Protein AF-A0AAW6MD82-F1 (afdb_monomer_lite)

Radius of gyration: 16.79 Å; chains: 1; bounding box: 35×34×46 Å

Secondary structure (DSSP, 8-state):
--TTS---EEEEETTEEEEEE-TTS-EEEEEESSSSTTPPEEEEEEGGGTT-EEEEEETTEEEEE-TTS-EEEEEEETTEEEEEE-TT--EEE----GGG-

Sequence (101 aa):
RTAAGDVMTYEYAGRLIVKETWRNGLALYFEYDGTVVGSRCVHTWGDGGIYDHKLTFREGVTEVLDSHGGLTVYHHRGGLVWKKVDANGGEHLWSYDDSRQ

Organism: NCBI:txid246787

pLDDT: mean 93.06, std 12.16, range [41.81, 98.75]

Foldseek 3Di:
DDPPQFDWDFDDQPPHTAWIQGSVRKIKGWDFPDRDPPTDTQFIAIPPGPFTWGWDDDVQKIWIQGPVRKIKIFGHDPPDTQWIQTSVRDIDGDDDDPVVD

Structure (mmCIF, N/CA/C/O backbone):
data_AF-A0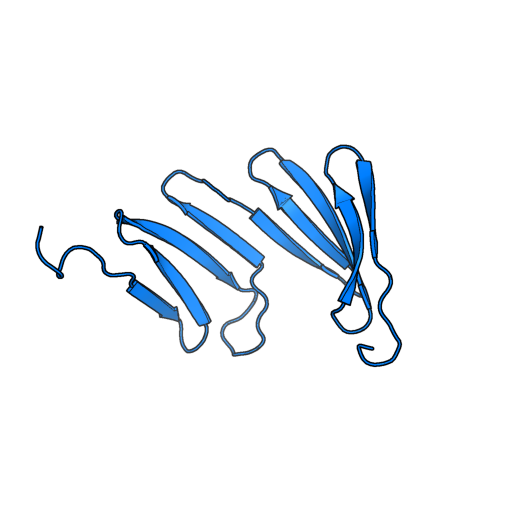AAW6MD82-F1
#
_entry.id   AF-A0AAW6MD82-F1
#
loop_
_atom_site.group_PDB
_atom_site.id
_atom_site.type_symbol
_atom_site.label_atom_id
_atom_site.label_alt_id
_atom_site.label_comp_id
_atom_site.label_asym_id
_atom_site.label_entity_id
_atom_site.label_seq_id
_atom_site.pdbx_PDB_ins_code
_atom_site.Cartn_x
_atom_site.Cartn_y
_atom_site.Cartn_z
_atom_site.occupancy
_atom_site.B_iso_or_equiv
_atom_site.auth_seq_id
_atom_site.auth_comp_id
_atom_site.auth_asym_id
_atom_site.auth_atom_id
_atom_site.pdbx_PDB_model_num
ATOM 1 N N . ARG A 1 1 ? 0.352 18.331 31.380 1.00 43.59 1 ARG A N 1
ATOM 2 C CA . ARG A 1 1 ? 0.496 17.226 30.401 1.00 43.59 1 ARG A CA 1
ATOM 3 C C . ARG A 1 1 ? 0.252 15.933 31.157 1.00 43.59 1 ARG A C 1
ATOM 5 O O . ARG A 1 1 ? 1.052 15.616 32.024 1.00 43.59 1 ARG A O 1
ATOM 12 N N . THR A 1 2 ? -0.877 15.269 30.936 1.00 41.81 2 THR A N 1
ATOM 13 C CA . THR A 1 2 ? -1.211 14.003 31.604 1.00 41.81 2 THR A CA 1
ATOM 14 C C . THR A 1 2 ? -1.097 12.854 30.608 1.00 41.81 2 THR A C 1
ATOM 16 O O . THR A 1 2 ? -1.360 13.021 29.419 1.00 41.81 2 THR A O 1
ATOM 19 N N . ALA A 1 3 ? -0.697 11.688 31.107 1.00 52.72 3 ALA A N 1
ATOM 20 C CA . ALA A 1 3 ? -0.452 10.448 30.371 1.00 52.72 3 ALA A CA 1
ATOM 21 C C . ALA A 1 3 ? -1.731 9.756 29.832 1.00 52.72 3 ALA A C 1
ATOM 23 O O . ALA A 1 3 ? -1.767 8.538 29.716 1.00 52.72 3 ALA A O 1
ATOM 24 N N . ALA A 1 4 ? -2.783 10.522 29.516 1.00 56.50 4 ALA A N 1
ATOM 25 C CA . ALA A 1 4 ? -4.074 10.030 29.018 1.00 56.50 4 ALA A CA 1
ATOM 26 C C . ALA A 1 4 ? -4.422 10.523 27.596 1.00 56.50 4 ALA A C 1
ATOM 28 O O . ALA A 1 4 ? -5.423 10.094 27.037 1.00 56.50 4 ALA A O 1
ATOM 29 N N . GLY A 1 5 ? -3.616 11.416 27.005 1.00 55.84 5 GLY A N 1
ATOM 30 C CA . GLY A 1 5 ? -3.884 12.015 25.683 1.00 55.84 5 GLY A CA 1
ATOM 31 C C . GLY A 1 5 ? -3.148 11.363 24.511 1.00 55.84 5 GLY A C 1
ATOM 32 O O . GLY A 1 5 ? -3.195 11.875 23.404 1.00 55.84 5 GLY A O 1
ATOM 33 N N . ASP A 1 6 ? -2.448 10.261 24.767 1.00 74.81 6 ASP A N 1
ATOM 34 C CA . ASP A 1 6 ? -1.401 9.720 23.898 1.00 74.81 6 ASP A CA 1
ATOM 35 C C . ASP A 1 6 ? -1.718 8.271 23.487 1.00 74.81 6 ASP A C 1
ATOM 37 O O . ASP A 1 6 ? -0.858 7.391 23.435 1.00 74.81 6 ASP A O 1
ATOM 41 N N . VAL A 1 7 ? -2.998 8.001 23.250 1.00 87.81 7 VAL A N 1
ATOM 42 C CA . VAL A 1 7 ? -3.502 6.665 22.934 1.00 87.81 7 VAL A CA 1
ATOM 43 C C . VAL A 1 7 ? -3.534 6.490 21.421 1.00 87.81 7 VAL A C 1
ATOM 45 O O . VAL A 1 7 ? -4.002 7.373 20.710 1.00 87.81 7 VAL A O 1
ATOM 48 N N . MET A 1 8 ? -3.048 5.347 20.937 1.00 94.25 8 MET A N 1
ATOM 49 C CA . MET A 1 8 ? -3.414 4.864 19.606 1.00 94.25 8 MET A CA 1
ATOM 50 C C . MET A 1 8 ? -4.436 3.749 19.765 1.00 94.25 8 MET A C 1
ATOM 52 O O . MET A 1 8 ? -4.263 2.876 20.621 1.00 94.25 8 MET A O 1
ATOM 56 N N . THR A 1 9 ? -5.500 3.794 18.975 1.00 96.94 9 THR A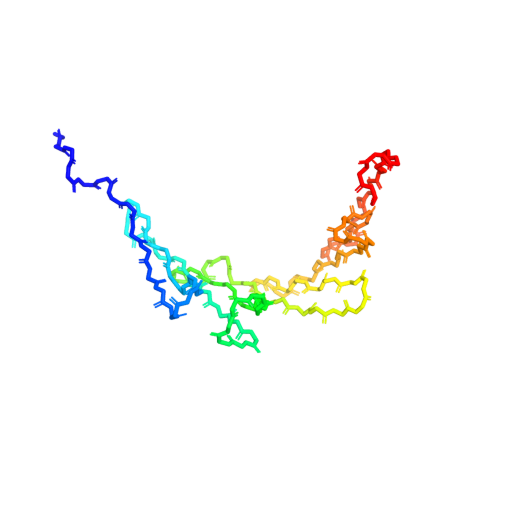 N 1
ATOM 57 C CA . THR A 1 9 ? -6.554 2.778 18.984 1.00 96.94 9 THR A CA 1
ATOM 58 C C . THR A 1 9 ? -6.615 2.071 17.642 1.00 96.94 9 THR A C 1
ATOM 60 O O . THR A 1 9 ? -6.250 2.624 16.606 1.00 96.94 9 THR A O 1
ATOM 63 N N . TYR A 1 10 ? -7.084 0.828 17.675 1.00 98.00 10 TYR A N 1
ATOM 64 C CA . TYR A 1 10 ? -7.181 -0.030 16.506 1.00 98.00 10 TYR A CA 1
ATOM 65 C C . TYR A 1 10 ? -8.560 -0.679 16.490 1.00 98.00 10 TYR A C 1
ATOM 67 O O . TYR A 1 10 ? -9.006 -1.211 17.509 1.00 98.00 10 TYR A O 1
ATOM 75 N N . GLU A 1 11 ? -9.221 -0.647 15.342 1.00 98.56 11 GLU A N 1
ATOM 76 C CA . GLU A 1 11 ? -10.505 -1.306 15.117 1.00 98.56 11 GLU A CA 1
ATOM 77 C C . GLU A 1 11 ? -10.298 -2.478 14.158 1.00 98.56 11 GLU A C 1
ATOM 79 O O . GLU A 1 11 ? -9.511 -2.388 13.212 1.00 98.56 11 GLU A O 1
ATOM 84 N N . TYR A 1 12 ? -10.997 -3.587 14.405 1.00 98.44 12 TYR A N 1
ATOM 85 C CA . TYR A 1 12 ? -10.835 -4.829 13.654 1.00 98.44 12 TYR A CA 1
ATOM 86 C C . TYR A 1 12 ? -12.177 -5.340 13.130 1.00 98.44 12 TYR A C 1
ATOM 88 O O . TYR A 1 12 ? -13.163 -5.378 13.865 1.00 98.44 12 TYR A O 1
ATOM 96 N N . ALA A 1 13 ? -12.187 -5.827 11.889 1.00 97.94 13 ALA A N 1
ATOM 97 C CA . ALA A 1 13 ? -13.229 -6.700 11.365 1.00 97.94 13 ALA A CA 1
ATOM 98 C C . ALA A 1 13 ? -12.727 -8.150 11.440 1.00 97.94 13 ALA A C 1
ATOM 100 O O . ALA A 1 13 ? -11.860 -8.583 10.676 1.00 97.94 13 ALA A O 1
ATOM 101 N N . GLY A 1 14 ? -13.226 -8.911 12.417 1.00 96.31 14 GLY A N 1
ATOM 102 C CA . GLY A 1 14 ? -12.697 -10.241 12.714 1.00 96.31 14 GLY A CA 1
ATOM 103 C C . GLY A 1 14 ? -11.241 -10.171 13.185 1.00 96.31 14 GLY A C 1
ATOM 104 O O . GLY A 1 14 ? -10.971 -9.719 14.293 1.00 96.31 14 GLY A O 1
ATOM 105 N N . ARG A 1 15 ? -10.306 -10.647 12.353 1.00 96.94 15 ARG A N 1
ATOM 106 C CA . ARG A 1 15 ? -8.852 -10.612 12.620 1.00 96.94 15 ARG A CA 1
ATOM 107 C C . ARG A 1 15 ? -8.087 -9.645 11.707 1.00 96.94 15 ARG A C 1
ATOM 109 O O . ARG A 1 15 ? -6.861 -9.662 11.710 1.00 96.94 15 ARG A O 1
ATOM 116 N N . LEU A 1 16 ? -8.796 -8.833 10.926 1.00 98.44 16 LEU A N 1
ATOM 117 C CA . LEU A 1 16 ? -8.218 -7.830 10.035 1.00 98.44 16 LEU A CA 1
ATOM 118 C C . LEU A 1 16 ? -8.369 -6.452 10.675 1.00 98.44 16 LEU A C 1
ATOM 120 O O . LEU A 1 16 ? -9.466 -6.099 11.103 1.00 98.44 16 LEU A O 1
ATOM 124 N N . ILE A 1 17 ? -7.278 -5.695 10.771 1.00 98.31 17 ILE A N 1
ATOM 125 C CA . ILE A 1 17 ? -7.318 -4.294 11.201 1.00 98.31 17 ILE A CA 1
ATOM 126 C C . ILE A 1 17 ? -8.014 -3.474 10.117 1.00 98.31 17 ILE A C 1
ATOM 128 O O . ILE A 1 17 ? -7.617 -3.543 8.969 1.00 98.31 17 ILE A O 1
ATOM 132 N N . VAL A 1 18 ? -9.037 -2.700 10.458 1.00 98.56 18 VAL A N 1
ATOM 133 C CA . VAL A 1 18 ? -9.774 -1.864 9.490 1.00 98.56 18 VAL A CA 1
ATOM 134 C C . VAL A 1 18 ? -9.597 -0.376 9.738 1.00 98.56 18 VAL A C 1
ATOM 136 O O . VAL A 1 18 ? -9.876 0.427 8.851 1.00 98.56 18 VAL A O 1
ATOM 139 N N . LYS A 1 19 ? -9.109 0.001 10.925 1.00 98.62 19 LYS A N 1
ATOM 140 C CA . LYS A 1 19 ? -8.796 1.387 11.253 1.00 98.62 19 LYS A CA 1
ATOM 141 C C . LYS A 1 19 ? -7.730 1.487 12.332 1.00 98.62 19 LYS A C 1
ATOM 143 O O . LYS A 1 19 ? -7.757 0.744 13.311 1.00 98.62 19 LYS A O 1
ATOM 148 N N . GLU A 1 20 ? -6.839 2.450 12.174 1.00 98.06 20 GLU A N 1
ATOM 149 C CA . GLU A 1 20 ? -5.880 2.891 13.177 1.00 98.06 20 GLU A CA 1
ATOM 150 C C . GLU A 1 20 ? -6.141 4.371 13.458 1.00 98.06 20 GLU A C 1
ATOM 152 O O . GLU A 1 20 ? -6.158 5.167 12.529 1.00 98.06 20 GLU A O 1
ATOM 157 N N . THR A 1 21 ? -6.349 4.758 14.718 1.00 97.31 21 THR A N 1
ATOM 158 C CA . THR A 1 21 ? -6.429 6.173 15.117 1.00 97.31 21 THR A CA 1
ATOM 159 C C . THR A 1 21 ? -5.189 6.536 15.918 1.00 97.31 21 THR A C 1
ATOM 161 O O . THR A 1 21 ? -4.910 5.931 16.955 1.00 97.31 21 THR A O 1
ATOM 164 N N . TRP A 1 22 ? -4.434 7.516 15.436 1.00 94.19 22 TRP A N 1
ATOM 165 C CA . TRP A 1 22 ? -3.205 8.000 16.053 1.00 94.19 22 TRP A CA 1
ATOM 166 C C . TRP A 1 22 ? -3.486 8.963 17.210 1.00 94.19 22 TRP A C 1
ATOM 168 O O . TRP A 1 22 ? -4.590 9.475 17.388 1.00 94.19 22 TRP A O 1
ATOM 178 N N . ARG A 1 23 ? -2.439 9.270 17.985 1.00 92.50 23 ARG A N 1
ATOM 179 C CA . ARG A 1 23 ? -2.508 10.117 19.196 1.00 92.50 23 ARG A CA 1
ATOM 180 C C . ARG A 1 23 ? -3.053 11.524 18.941 1.00 92.50 23 ARG A C 1
ATOM 182 O O . ARG A 1 23 ? -3.596 12.152 19.839 1.00 92.50 23 ARG A O 1
ATOM 189 N N . ASN A 1 24 ? -2.887 12.027 17.721 1.00 91.44 24 ASN A N 1
ATOM 190 C CA . ASN A 1 24 ? -3.378 13.336 17.291 1.00 91.44 24 ASN A CA 1
ATOM 191 C C . ASN A 1 24 ? -4.822 13.299 16.750 1.00 91.44 24 ASN A C 1
ATOM 193 O O . ASN A 1 24 ? -5.303 14.323 16.273 1.00 91.44 24 ASN A O 1
ATOM 197 N N . GLY A 1 25 ? -5.494 12.146 16.803 1.00 92.94 25 GLY A N 1
ATOM 198 C CA . GLY A 1 25 ? -6.851 11.949 16.298 1.00 92.94 25 GLY A CA 1
ATOM 199 C C . GLY A 1 25 ? -6.944 11.617 14.808 1.00 92.94 25 GLY A C 1
ATOM 200 O O . GLY A 1 25 ? -8.048 11.359 14.345 1.00 92.94 25 GLY A O 1
ATOM 201 N N . LEU A 1 26 ? -5.826 11.592 14.072 1.00 94.50 26 LEU A N 1
ATOM 202 C CA . LEU A 1 26 ? -5.810 11.175 12.670 1.00 94.50 26 LEU A CA 1
ATOM 203 C C . LEU A 1 26 ? -6.119 9.681 12.559 1.00 94.50 26 LEU A C 1
ATOM 205 O O . LEU A 1 26 ? -5.457 8.876 13.215 1.00 94.50 26 LEU A O 1
ATOM 209 N N . ALA A 1 27 ? -7.063 9.310 11.703 1.00 97.56 27 ALA A N 1
ATOM 210 C CA . ALA A 1 27 ? -7.353 7.925 11.377 1.00 97.56 27 ALA A CA 1
ATOM 211 C C . ALA A 1 27 ? -6.792 7.518 10.008 1.00 97.56 27 ALA A C 1
ATOM 213 O O . ALA A 1 27 ? -6.883 8.275 9.041 1.00 97.56 27 ALA A O 1
ATOM 214 N N . LEU A 1 28 ? -6.248 6.301 9.937 1.00 98.19 28 LEU A N 1
ATOM 215 C CA . LEU A 1 28 ? -6.054 5.527 8.713 1.00 98.19 28 LEU A CA 1
ATOM 216 C C . LEU A 1 28 ? -7.041 4.364 8.683 1.00 98.19 28 LEU A C 1
ATOM 218 O O . LEU A 1 28 ? -7.333 3.764 9.713 1.00 98.19 28 LEU A O 1
ATOM 222 N N . TYR A 1 29 ? -7.510 4.029 7.493 1.00 98.69 29 TYR A N 1
ATOM 223 C CA . TYR A 1 29 ? -8.502 3.007 7.208 1.00 98.69 29 TYR A CA 1
ATOM 224 C C . TYR A 1 29 ? -7.933 2.010 6.201 1.00 98.69 29 TYR A C 1
ATOM 226 O O . TYR A 1 29 ? -7.077 2.358 5.382 1.00 98.69 29 TYR A O 1
ATOM 234 N N . PHE A 1 30 ? -8.421 0.774 6.270 1.00 98.75 30 PHE A N 1
ATOM 235 C CA . PHE A 1 30 ? -7.921 -0.346 5.481 1.00 98.75 30 PHE A CA 1
ATOM 236 C C . PHE A 1 30 ? -9.087 -1.173 4.936 1.00 98.75 30 PHE A C 1
ATOM 238 O O . PHE A 1 30 ? -9.962 -1.601 5.692 1.00 98.75 30 PHE A O 1
ATOM 245 N N . GLU A 1 31 ? -9.066 -1.446 3.634 1.00 98.75 31 GLU A N 1
ATOM 246 C CA . GLU A 1 31 ? -9.989 -2.359 2.956 1.00 98.75 31 GLU A CA 1
ATOM 247 C C . GLU A 1 31 ? -9.243 -3.595 2.450 1.00 98.75 31 GLU A C 1
ATOM 249 O O . GLU A 1 31 ? -8.077 -3.515 2.049 1.00 98.75 31 GLU A O 1
ATOM 254 N N . TYR A 1 32 ? -9.926 -4.739 2.443 1.00 98.75 32 TYR A N 1
ATOM 255 C CA . TYR A 1 32 ? -9.367 -6.035 2.074 1.00 98.75 32 TYR A CA 1
ATOM 256 C C . TYR A 1 32 ? -10.214 -6.732 1.012 1.00 98.75 32 TYR A C 1
ATOM 258 O O . TYR A 1 32 ? -11.434 -6.592 0.990 1.00 98.75 32 TYR A O 1
ATOM 266 N N . ASP A 1 33 ? -9.578 -7.574 0.194 1.00 98.31 33 ASP A N 1
ATOM 267 C CA . ASP A 1 33 ? -10.247 -8.432 -0.801 1.00 98.31 33 ASP A CA 1
ATOM 268 C C . ASP A 1 33 ? -10.966 -9.661 -0.206 1.00 98.31 33 ASP A C 1
ATOM 270 O O . ASP A 1 33 ? -11.359 -10.583 -0.922 1.00 98.31 33 ASP A O 1
ATOM 274 N N . GLY A 1 34 ? -11.148 -9.688 1.113 1.00 98.12 34 GLY A N 1
ATOM 275 C CA . GLY A 1 34 ? -11.845 -10.739 1.834 1.00 98.12 34 GLY A CA 1
ATOM 276 C C . GLY A 1 34 ? -11.917 -10.445 3.329 1.00 98.12 34 GLY A C 1
ATOM 277 O O . GLY A 1 34 ? -11.550 -9.370 3.794 1.00 98.12 34 GLY A O 1
ATOM 278 N N . THR A 1 35 ? -12.418 -11.413 4.094 1.00 97.69 35 THR A N 1
ATOM 279 C CA . THR A 1 35 ? -12.763 -11.227 5.514 1.00 97.69 35 THR A CA 1
ATOM 280 C C . THR A 1 35 ? -11.976 -12.134 6.461 1.00 97.69 35 THR A C 1
ATOM 282 O O . THR A 1 35 ? -12.311 -12.235 7.642 1.00 97.69 35 THR A O 1
ATOM 285 N N . VAL A 1 36 ? -10.972 -12.854 5.958 1.00 97.56 36 VAL A N 1
ATOM 286 C CA . VAL A 1 36 ? -10.224 -13.867 6.718 1.00 97.56 36 VAL A CA 1
ATOM 287 C C . VAL A 1 36 ? -8.745 -13.513 6.797 1.00 97.56 36 VAL A C 1
ATOM 289 O O . VAL A 1 36 ? -8.230 -12.717 6.017 1.00 97.56 36 VAL A O 1
ATOM 292 N N . VAL A 1 37 ? -8.034 -14.120 7.749 1.00 96.88 37 VAL A N 1
ATOM 293 C CA . VAL A 1 37 ? -6.574 -13.980 7.836 1.00 96.88 37 VAL A CA 1
ATOM 294 C C . VAL A 1 37 ? -5.948 -14.448 6.521 1.00 96.88 37 VAL A C 1
ATOM 296 O O . VAL A 1 37 ? -6.253 -15.541 6.049 1.00 96.88 37 VAL A O 1
ATOM 299 N N . GLY A 1 38 ? -5.081 -13.614 5.947 1.00 95.38 38 GLY A N 1
ATOM 300 C CA . GLY A 1 38 ? -4.470 -13.843 4.637 1.00 95.38 38 GLY A CA 1
ATOM 301 C C . GLY A 1 38 ? -5.131 -13.078 3.486 1.00 95.38 38 GLY A C 1
ATOM 302 O O . GLY A 1 38 ? -4.539 -13.017 2.411 1.00 95.38 38 GLY A O 1
ATOM 303 N N . SER A 1 39 ? -6.299 -12.454 3.695 1.00 97.94 39 SER A N 1
ATOM 304 C CA . SER A 1 39 ? -6.844 -11.473 2.746 1.00 97.94 39 SER A CA 1
ATOM 305 C C . SER A 1 39 ? -5.873 -10.306 2.559 1.00 97.94 39 SER A C 1
ATOM 307 O O . SER A 1 39 ? -5.201 -9.875 3.501 1.00 97.94 39 SER A O 1
ATOM 309 N N . ARG A 1 40 ? -5.782 -9.796 1.332 1.00 97.69 40 ARG A N 1
ATOM 310 C CA . ARG A 1 40 ? -4.836 -8.744 0.951 1.00 97.69 40 ARG A CA 1
ATOM 311 C C . ARG A 1 40 ? -5.498 -7.387 1.117 1.00 97.69 40 ARG A C 1
ATOM 313 O O . ARG A 1 40 ? -6.654 -7.215 0.739 1.00 97.69 40 ARG A O 1
ATOM 320 N N . CYS A 1 41 ? -4.763 -6.426 1.669 1.00 98.25 41 CYS A N 1
ATOM 321 C CA . CYS A 1 41 ? -5.235 -5.049 1.755 1.00 98.25 41 CYS A CA 1
ATOM 322 C C . CYS A 1 41 ? -5.186 -4.407 0.365 1.00 98.25 41 CYS A C 1
ATOM 324 O O . CYS A 1 41 ? -4.116 -4.339 -0.237 1.00 98.25 41 CYS A O 1
ATOM 326 N N . VAL A 1 42 ? -6.336 -3.969 -0.144 1.00 98.75 42 VAL A N 1
ATOM 327 C CA . VAL A 1 42 ? -6.505 -3.433 -1.506 1.00 98.75 42 VAL A CA 1
ATOM 328 C C . VAL A 1 42 ? -6.695 -1.922 -1.541 1.00 98.75 42 VAL A C 1
ATOM 330 O O . VAL A 1 42 ? -6.550 -1.317 -2.601 1.00 98.75 42 VAL A O 1
ATOM 333 N N . HIS A 1 43 ? -6.991 -1.297 -0.403 1.00 98.69 43 HIS A N 1
ATOM 334 C CA . HIS A 1 43 ? -7.138 0.150 -0.301 1.00 98.69 43 HIS A CA 1
ATOM 335 C C . HIS A 1 43 ? -6.739 0.615 1.094 1.00 98.69 43 HIS A C 1
ATOM 337 O O . HIS A 1 43 ? -7.165 0.037 2.094 1.00 98.69 43 HIS A O 1
ATOM 343 N N . THR A 1 44 ? -5.929 1.664 1.155 1.00 98.50 44 THR A N 1
ATOM 344 C CA . THR A 1 44 ? -5.664 2.417 2.382 1.00 98.50 44 THR A CA 1
ATOM 345 C C . THR A 1 44 ? -6.000 3.873 2.154 1.00 98.50 44 THR A C 1
ATOM 347 O O . THR A 1 44 ? -5.710 4.380 1.077 1.00 98.50 44 THR A O 1
ATOM 350 N N . TRP A 1 45 ? -6.546 4.559 3.150 1.00 98.56 45 TRP A N 1
ATOM 351 C CA . TRP A 1 45 ? -6.709 6.013 3.123 1.00 98.56 45 TRP A CA 1
ATOM 352 C C . TRP A 1 45 ? -6.715 6.555 4.546 1.00 98.56 45 TRP A C 1
ATOM 354 O O . TRP A 1 45 ? -6.996 5.825 5.489 1.00 98.56 45 TRP A O 1
ATOM 364 N N . GLY A 1 46 ? -6.395 7.828 4.720 1.00 98.00 46 GLY A N 1
ATOM 365 C CA . GLY A 1 46 ? -6.539 8.543 5.979 1.00 98.00 46 GLY A CA 1
ATOM 366 C C . GLY A 1 46 ? -7.611 9.620 5.911 1.00 98.00 46 GLY A C 1
ATOM 367 O O . GLY A 1 46 ? -8.190 9.886 4.852 1.00 98.00 46 GLY A O 1
ATOM 368 N N . ASP A 1 47 ? -7.872 10.263 7.047 1.00 97.50 47 ASP A N 1
ATOM 369 C CA . ASP A 1 47 ? -8.812 11.384 7.096 1.00 97.50 47 ASP A CA 1
ATOM 370 C C . ASP A 1 47 ? -8.436 12.468 6.072 1.00 97.50 47 ASP A C 1
ATOM 372 O O . ASP A 1 47 ? -7.269 12.823 5.894 1.00 97.50 47 ASP A O 1
ATOM 376 N N . GLY A 1 48 ? -9.440 12.991 5.367 1.00 94.38 48 GLY A N 1
ATOM 377 C CA . GLY A 1 48 ? -9.223 13.969 4.298 1.00 94.38 48 GLY A CA 1
ATOM 378 C C . GLY A 1 48 ? -8.580 13.399 3.027 1.00 94.38 48 GLY A C 1
ATOM 379 O O . GLY A 1 48 ? -8.161 14.181 2.178 1.00 94.38 48 GLY A O 1
ATOM 380 N N . GLY A 1 49 ? -8.504 12.071 2.876 1.00 92.25 49 GLY A N 1
ATOM 381 C CA . GLY A 1 49 ? -7.978 11.415 1.673 1.00 92.25 49 GLY A CA 1
ATOM 382 C C . GLY A 1 49 ? -6.450 11.377 1.598 1.00 92.25 49 GLY A C 1
ATOM 383 O O . GLY A 1 49 ? -5.887 11.126 0.534 1.00 92.25 49 GLY A O 1
ATOM 384 N N . ILE A 1 50 ? -5.755 11.630 2.711 1.00 94.31 50 ILE A N 1
ATOM 385 C CA . ILE A 1 50 ? -4.299 11.467 2.755 1.00 94.31 50 ILE A CA 1
ATO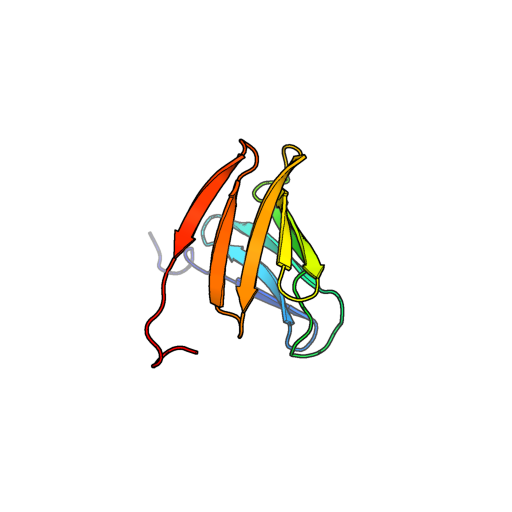M 386 C C . ILE A 1 50 ? -3.935 9.990 2.604 1.00 94.31 50 ILE A C 1
ATOM 388 O O . ILE A 1 50 ? -4.674 9.121 3.056 1.00 94.31 50 ILE A O 1
ATOM 392 N N . TYR A 1 51 ? -2.787 9.694 2.000 1.00 92.69 51 TYR A N 1
ATOM 393 C CA . TYR A 1 51 ? -2.329 8.314 1.800 1.00 92.69 51 TYR A CA 1
ATOM 394 C C . TYR A 1 51 ? -3.373 7.386 1.146 1.00 92.69 51 TYR A C 1
ATOM 396 O O . TYR A 1 51 ? -3.337 6.178 1.390 1.00 92.69 51 TYR A O 1
ATOM 404 N N . ASP A 1 52 ? -4.276 7.930 0.320 1.00 98.06 52 ASP A N 1
ATOM 405 C CA . ASP A 1 52 ? -5.215 7.146 -0.484 1.00 98.06 52 ASP A CA 1
ATOM 406 C C . ASP A 1 52 ? -4.432 6.348 -1.536 1.00 98.06 52 ASP A C 1
ATOM 408 O O . ASP A 1 52 ? -3.895 6.918 -2.487 1.00 98.06 52 ASP A O 1
ATOM 412 N N . HIS A 1 53 ? -4.302 5.040 -1.318 1.00 98.50 53 HIS A N 1
ATOM 413 C CA . HIS A 1 53 ? -3.595 4.131 -2.211 1.00 98.50 53 HIS A CA 1
ATOM 414 C C . HIS A 1 53 ? -4.446 2.916 -2.531 1.00 98.50 53 HIS A C 1
ATOM 416 O O . HIS A 1 53 ? -4.903 2.222 -1.623 1.00 98.50 53 HIS A O 1
ATOM 422 N N . LYS A 1 54 ? -4.571 2.592 -3.817 1.00 98.75 54 LYS A N 1
ATOM 423 C CA . LYS A 1 54 ? -5.259 1.385 -4.293 1.00 98.75 54 LYS A CA 1
ATOM 424 C C . LYS A 1 54 ? -4.248 0.373 -4.800 1.00 98.75 54 LYS A C 1
ATOM 426 O O . LYS A 1 54 ? -3.428 0.691 -5.660 1.00 98.75 54 LYS A O 1
ATOM 431 N N . LEU A 1 55 ? -4.312 -0.841 -4.262 1.00 98.69 55 LEU A N 1
ATOM 432 C CA . LEU A 1 55 ? -3.358 -1.909 -4.514 1.00 98.69 55 LEU A CA 1
ATOM 433 C C . LEU A 1 55 ? -4.002 -3.001 -5.365 1.00 98.69 55 LEU A C 1
ATOM 435 O O . LEU A 1 55 ? -5.048 -3.547 -5.018 1.00 98.69 55 LEU A O 1
ATOM 439 N N . THR A 1 56 ? -3.347 -3.353 -6.467 1.00 98.62 56 THR A N 1
ATOM 440 C CA . THR A 1 56 ? -3.723 -4.491 -7.310 1.00 98.62 56 THR A CA 1
ATOM 441 C C . THR A 1 56 ? -2.621 -5.536 -7.271 1.00 98.62 56 THR A C 1
ATOM 443 O O . THR A 1 56 ? -1.474 -5.272 -7.630 1.00 98.62 56 THR A O 1
ATOM 446 N N . PHE A 1 57 ? -2.980 -6.746 -6.853 1.00 97.50 57 PHE A N 1
ATOM 447 C CA . PHE A 1 57 ? -2.052 -7.864 -6.729 1.00 97.50 57 PHE A CA 1
ATOM 448 C C . PHE A 1 57 ? -2.190 -8.808 -7.918 1.00 97.50 57 PHE A C 1
ATOM 450 O O . PHE A 1 57 ? -3.270 -9.340 -8.185 1.00 97.50 57 PHE A O 1
ATOM 457 N N . ARG A 1 58 ? -1.073 -9.054 -8.597 1.00 96.12 58 ARG A N 1
ATOM 458 C CA . ARG A 1 58 ? -0.934 -9.992 -9.713 1.00 96.12 58 ARG A CA 1
ATOM 459 C C . ARG A 1 58 ? 0.190 -10.975 -9.401 1.00 96.12 58 ARG A C 1
ATOM 461 O O . ARG A 1 58 ? 0.930 -10.822 -8.430 1.00 96.12 58 ARG A O 1
ATOM 468 N N . GLU A 1 59 ? 0.326 -12.008 -10.219 1.00 96.00 59 GLU A N 1
ATOM 469 C CA . GLU A 1 59 ? 1.441 -12.938 -10.072 1.00 96.00 59 GLU A CA 1
ATOM 470 C C . GLU A 1 59 ? 2.780 -12.203 -10.257 1.00 96.00 59 GLU A C 1
ATOM 472 O O . GLU A 1 59 ? 3.039 -11.600 -11.297 1.00 96.00 59 GLU A O 1
ATOM 477 N N . GLY A 1 60 ? 3.609 -12.212 -9.209 1.00 97.19 60 GLY A N 1
ATOM 478 C CA . GLY A 1 60 ? 4.931 -11.580 -9.199 1.00 97.19 60 GLY A CA 1
ATOM 479 C C . GLY A 1 60 ? 4.942 -10.049 -9.281 1.00 97.19 60 GLY A C 1
ATOM 480 O O . GLY A 1 60 ? 6.026 -9.473 -9.409 1.00 97.19 60 GLY A O 1
ATOM 481 N N . VAL A 1 61 ? 3.781 -9.386 -9.226 1.00 98.00 61 VAL A N 1
ATOM 482 C CA . VAL A 1 61 ? 3.662 -7.928 -9.355 1.00 98.00 61 VAL A CA 1
ATOM 483 C C . VAL A 1 61 ? 2.603 -7.368 -8.408 1.00 98.00 61 VAL A C 1
ATOM 485 O O . VAL A 1 61 ? 1.497 -7.894 -8.311 1.00 98.00 61 VAL A O 1
ATOM 488 N N . THR A 1 62 ? 2.913 -6.239 -7.772 1.00 98.50 62 THR A N 1
ATOM 489 C CA . THR A 1 62 ? 1.937 -5.389 -7.082 1.00 98.50 62 THR A CA 1
ATOM 490 C C . THR A 1 62 ? 1.950 -3.990 -7.693 1.00 98.50 62 THR A C 1
ATOM 492 O O . THR A 1 62 ? 2.997 -3.349 -7.780 1.00 98.50 62 THR A O 1
ATOM 495 N N . GLU A 1 63 ? 0.785 -3.521 -8.118 1.00 98.62 63 GLU A N 1
ATOM 496 C CA . GLU A 1 63 ? 0.541 -2.175 -8.640 1.00 98.62 63 GLU A CA 1
ATOM 497 C C . GLU A 1 63 ? -0.075 -1.323 -7.528 1.00 98.62 63 GLU A C 1
ATOM 499 O O . GLU A 1 63 ? -1.038 -1.752 -6.895 1.00 98.62 63 GLU A O 1
ATOM 504 N N . VAL A 1 64 ? 0.469 -0.132 -7.286 1.00 98.62 64 VAL A N 1
ATOM 505 C CA . VAL A 1 64 ? -0.015 0.807 -6.267 1.00 98.62 64 VAL A CA 1
ATOM 506 C C . VAL A 1 64 ? -0.311 2.142 -6.935 1.00 98.62 64 VAL A C 1
ATOM 508 O O . VAL A 1 64 ? 0.606 2.806 -7.415 1.00 98.62 64 VAL A O 1
ATOM 511 N N . LEU A 1 65 ? -1.585 2.519 -6.971 1.00 98.62 65 LEU A N 1
ATOM 512 C CA . LEU A 1 65 ? -2.048 3.811 -7.469 1.00 98.62 65 LEU A CA 1
ATOM 513 C C . LEU A 1 65 ? -2.211 4.772 -6.292 1.00 98.62 65 LEU A C 1
ATOM 515 O O . LEU A 1 65 ? -2.983 4.465 -5.385 1.00 98.62 65 LEU A O 1
ATOM 519 N N . ASP A 1 66 ? -1.503 5.898 -6.301 1.00 97.50 66 ASP A N 1
ATOM 520 C CA . ASP A 1 66 ? -1.611 6.926 -5.261 1.00 97.50 66 ASP A CA 1
ATOM 521 C C . ASP A 1 66 ? -2.781 7.906 -5.489 1.00 97.50 66 ASP A C 1
ATOM 523 O O . ASP A 1 66 ? -3.475 7.883 -6.512 1.00 97.50 66 ASP A O 1
ATOM 527 N N . SER A 1 67 ? -2.975 8.812 -4.529 1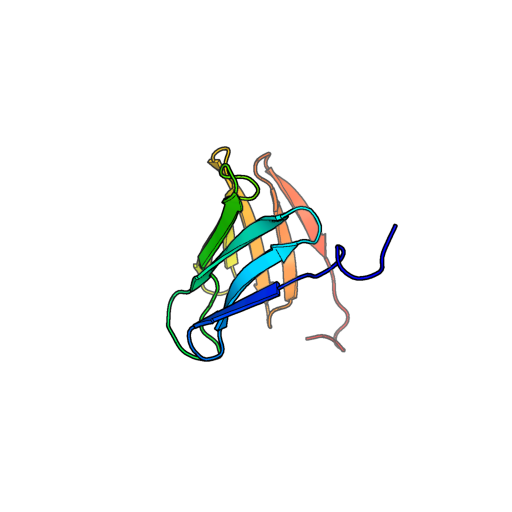.00 95.81 67 SER A N 1
ATOM 528 C CA . SER A 1 67 ? -4.035 9.825 -4.526 1.00 95.81 67 SER A CA 1
ATOM 529 C C . SER A 1 67 ? -3.957 10.834 -5.681 1.00 95.81 67 SER A C 1
ATOM 531 O O . SER A 1 67 ? -4.928 11.539 -5.946 1.00 95.81 67 SER A O 1
ATOM 533 N N . HIS A 1 68 ? -2.810 10.935 -6.355 1.00 95.19 68 HIS A N 1
ATOM 534 C CA . HIS A 1 68 ? -2.573 11.811 -7.505 1.00 95.19 68 HIS A CA 1
ATOM 535 C C . HIS A 1 68 ? -2.658 11.053 -8.839 1.00 95.19 68 HIS A C 1
ATOM 537 O O . HIS A 1 68 ? -2.415 11.637 -9.895 1.00 95.19 68 HIS A O 1
ATOM 543 N N . GLY A 1 69 ? -3.001 9.761 -8.810 1.00 96.56 69 GLY A N 1
ATOM 544 C CA . GLY A 1 69 ? -3.019 8.900 -9.989 1.00 96.56 69 GLY A CA 1
ATOM 545 C C . GLY A 1 69 ? -1.632 8.406 -10.412 1.00 96.56 69 GLY A C 1
ATOM 546 O O . GLY A 1 69 ? -1.491 7.855 -11.504 1.00 96.56 69 GLY A O 1
ATOM 547 N N . GLY A 1 70 ? -0.611 8.588 -9.573 1.00 98.12 70 GLY A N 1
ATOM 548 C CA . GLY A 1 70 ? 0.730 8.064 -9.791 1.00 98.12 70 GLY A CA 1
ATOM 549 C C . GLY A 1 70 ? 0.765 6.554 -9.580 1.00 98.12 70 GLY A C 1
ATOM 550 O O . GLY A 1 70 ? 0.429 6.057 -8.505 1.00 98.12 70 GLY A O 1
ATOM 551 N N . LEU A 1 71 ? 1.176 5.810 -10.608 1.00 98.56 71 LEU A N 1
ATOM 552 C CA . LEU A 1 71 ? 1.313 4.358 -10.536 1.00 98.56 71 LEU A CA 1
ATOM 553 C C . LEU A 1 71 ? 2.742 3.972 -10.157 1.00 98.56 71 LEU A C 1
ATOM 555 O O . LEU A 1 71 ? 3.683 4.264 -10.886 1.00 98.56 71 LEU A O 1
ATOM 559 N N . THR A 1 72 ? 2.895 3.245 -9.056 1.00 98.69 72 THR A N 1
ATOM 560 C CA . THR A 1 72 ? 4.143 2.561 -8.707 1.00 98.69 72 THR A CA 1
ATOM 561 C C . THR A 1 72 ? 3.971 1.056 -8.874 1.00 98.69 72 THR A C 1
ATOM 563 O O . THR A 1 72 ? 3.004 0.479 -8.379 1.00 98.69 72 THR A O 1
ATOM 566 N N . VAL A 1 73 ? 4.924 0.401 -9.535 1.00 98.75 73 VAL A N 1
ATOM 567 C CA . VAL A 1 73 ? 4.904 -1.045 -9.789 1.00 98.75 73 VAL A CA 1
ATOM 568 C C . VAL A 1 73 ? 6.048 -1.718 -9.043 1.00 98.75 73 VAL A C 1
ATOM 570 O O . VAL A 1 73 ? 7.210 -1.351 -9.206 1.00 98.75 73 VAL A O 1
ATOM 573 N N . TYR A 1 74 ? 5.723 -2.730 -8.246 1.00 98.62 74 TYR A N 1
ATOM 574 C CA . TYR A 1 74 ? 6.678 -3.555 -7.514 1.00 98.62 74 TYR A CA 1
ATOM 575 C C . TYR A 1 74 ? 6.706 -4.961 -8.109 1.00 98.62 74 TYR A C 1
ATOM 577 O O . TYR A 1 74 ? 5.684 -5.641 -8.130 1.00 98.62 74 TYR A O 1
ATOM 585 N N . HIS A 1 75 ? 7.873 -5.424 -8.548 1.00 98.44 75 HIS A N 1
ATOM 586 C CA . HIS A 1 75 ? 8.085 -6.804 -8.979 1.00 98.44 75 HIS A CA 1
ATOM 587 C C . HIS A 1 75 ? 8.699 -7.613 -7.846 1.00 98.44 75 HIS A C 1
ATOM 589 O O . HIS A 1 75 ? 9.698 -7.198 -7.250 1.00 98.44 75 HIS A O 1
ATOM 595 N N . HIS A 1 76 ? 8.140 -8.791 -7.586 1.00 97.00 76 HIS A N 1
ATOM 596 C CA . HIS A 1 76 ? 8.557 -9.635 -6.478 1.00 97.0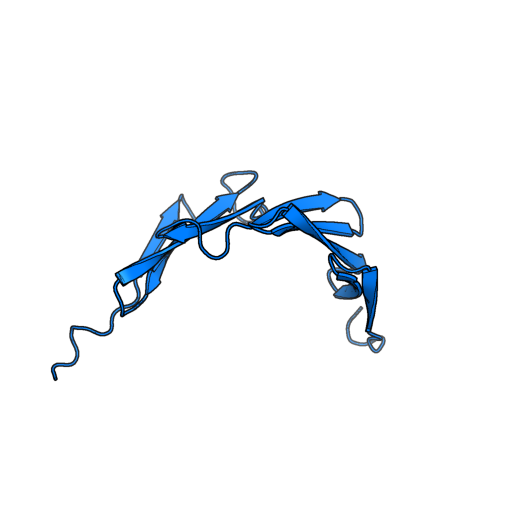0 76 HIS A CA 1
ATOM 597 C C . HIS A 1 76 ? 8.612 -11.123 -6.827 1.00 97.00 76 HIS A C 1
ATOM 599 O O . HIS A 1 76 ? 7.921 -11.606 -7.722 1.00 97.00 76 HIS A O 1
ATOM 605 N N . ARG A 1 77 ? 9.446 -11.866 -6.095 1.00 94.75 77 ARG A N 1
ATOM 606 C CA . ARG A 1 77 ? 9.565 -13.334 -6.140 1.00 94.75 77 ARG A CA 1
ATOM 607 C C . ARG A 1 77 ? 9.693 -13.838 -4.707 1.00 94.75 77 ARG A C 1
ATOM 609 O O . ARG A 1 77 ? 10.418 -13.230 -3.932 1.00 94.75 77 ARG A O 1
ATOM 616 N N . GLY A 1 78 ? 8.934 -14.867 -4.328 1.00 90.12 78 GLY A N 1
ATOM 617 C CA . GLY A 1 78 ? 8.937 -15.364 -2.940 1.00 90.12 78 GLY A CA 1
ATOM 618 C C . GLY A 1 78 ? 8.529 -14.318 -1.887 1.00 90.12 78 GLY A C 1
ATOM 619 O O . GLY A 1 78 ? 8.904 -14.428 -0.731 1.00 90.12 78 GLY A O 1
ATOM 620 N N . GLY A 1 79 ? 7.798 -13.266 -2.280 1.00 88.50 79 GLY A N 1
ATOM 621 C CA . GLY A 1 79 ? 7.449 -12.144 -1.396 1.00 88.50 79 GLY A CA 1
ATOM 622 C C . GLY A 1 79 ? 8.523 -11.054 -1.269 1.00 88.50 79 GLY A C 1
ATOM 623 O O . GLY A 1 79 ? 8.264 -10.028 -0.647 1.00 88.50 79 GLY A O 1
ATOM 624 N N . LEU A 1 80 ? 9.690 -11.216 -1.900 1.00 94.56 80 LEU A N 1
ATOM 625 C CA . LEU A 1 80 ? 10.750 -10.208 -1.926 1.00 94.56 80 LEU A CA 1
ATOM 626 C C . LEU A 1 80 ? 10.684 -9.341 -3.181 1.00 94.56 80 LEU A C 1
ATOM 628 O O . LEU A 1 80 ? 10.667 -9.858 -4.299 1.00 94.56 80 LEU A O 1
ATOM 632 N N . VAL A 1 81 ? 10.696 -8.020 -2.999 1.00 97.38 81 VAL A N 1
ATOM 633 C CA . VAL A 1 81 ? 10.703 -7.031 -4.087 1.00 97.38 81 VAL A CA 1
ATOM 634 C C . VAL A 1 81 ? 12.108 -6.877 -4.655 1.00 97.38 81 VAL A C 1
ATOM 636 O O . VAL A 1 81 ? 12.985 -6.364 -3.978 1.00 97.38 81 VAL A O 1
ATOM 639 N N . TRP A 1 82 ? 12.320 -7.228 -5.921 1.00 97.62 82 TRP A N 1
ATOM 640 C CA . TRP A 1 82 ? 13.620 -7.053 -6.587 1.00 97.62 82 TRP A CA 1
ATOM 641 C C . TRP A 1 82 ? 13.657 -5.844 -7.534 1.00 97.62 82 TRP A C 1
ATOM 643 O O . TRP A 1 82 ? 14.740 -5.368 -7.870 1.00 97.62 82 TRP A O 1
ATOM 653 N N . LYS A 1 83 ? 12.494 -5.319 -7.948 1.00 98.50 83 LYS A N 1
ATOM 654 C CA . LYS A 1 83 ? 12.384 -4.103 -8.766 1.00 98.50 83 LYS A CA 1
ATOM 655 C C . LYS A 1 83 ? 11.191 -3.257 -8.345 1.00 98.50 83 LYS A C 1
ATOM 657 O O . LYS A 1 83 ? 10.106 -3.785 -8.118 1.00 98.50 83 LYS A O 1
ATOM 662 N N . LYS A 1 84 ? 11.386 -1.943 -8.319 1.00 98.62 84 LYS A N 1
ATOM 663 C CA . LYS A 1 84 ? 10.336 -0.929 -8.207 1.00 98.62 84 LYS A CA 1
ATOM 664 C C . LYS A 1 84 ? 10.470 0.032 -9.382 1.00 98.62 84 LYS A C 1
ATOM 666 O O . LYS A 1 84 ? 11.576 0.491 -9.654 1.00 98.62 84 LYS A O 1
ATOM 671 N N . VAL A 1 85 ? 9.355 0.347 -10.028 1.00 98.75 85 VAL A N 1
ATOM 672 C CA . VAL A 1 85 ? 9.236 1.452 -10.985 1.00 98.75 85 VAL A CA 1
ATOM 673 C C . VAL A 1 85 ? 8.275 2.465 -10.386 1.00 98.75 85 VAL A C 1
ATOM 675 O O . VAL A 1 85 ? 7.136 2.111 -10.088 1.00 98.75 85 VAL A O 1
ATOM 678 N N . ASP A 1 86 ? 8.739 3.684 -10.129 1.00 98.06 86 ASP A N 1
ATOM 679 C CA . ASP A 1 86 ? 7.879 4.758 -9.627 1.00 98.06 86 ASP A CA 1
ATOM 680 C C . ASP A 1 86 ? 7.056 5.425 -10.743 1.00 98.06 86 ASP A C 1
ATOM 682 O O . ASP A 1 86 ? 7.247 5.162 -11.931 1.00 98.06 86 ASP A O 1
ATOM 686 N N . ALA A 1 87 ? 6.139 6.311 -10.349 1.00 97.44 87 ALA A N 1
ATOM 687 C CA . ALA A 1 87 ? 5.238 7.006 -11.268 1.00 97.44 87 ALA A CA 1
ATOM 688 C C . ALA A 1 87 ? 5.950 7.897 -12.303 1.00 97.44 87 ALA A C 1
ATOM 690 O O . ALA A 1 87 ? 5.364 8.214 -13.337 1.00 97.44 87 ALA A O 1
ATOM 691 N N . ASN A 1 88 ? 7.205 8.282 -12.057 1.00 97.44 88 ASN A N 1
ATOM 692 C CA . ASN A 1 88 ? 8.024 9.064 -12.982 1.00 97.44 88 ASN A CA 1
ATOM 693 C C . ASN A 1 88 ? 8.900 8.172 -13.882 1.00 97.44 88 ASN A C 1
ATOM 695 O O . ASN A 1 88 ? 9.705 8.686 -14.659 1.00 97.44 88 ASN A O 1
ATOM 699 N N . GLY A 1 89 ? 8.767 6.845 -13.779 1.00 97.62 89 GLY A N 1
ATOM 700 C CA . GLY A 1 89 ? 9.581 5.871 -14.502 1.00 97.62 89 GLY A CA 1
ATOM 701 C C . GLY A 1 89 ? 10.946 5.601 -13.864 1.00 97.62 89 GLY A C 1
ATOM 702 O O . GLY A 1 89 ? 11.773 4.924 -14.474 1.00 97.62 89 GLY A O 1
ATOM 703 N N . GLY A 1 90 ? 11.203 6.110 -12.656 1.00 98.38 90 GLY A N 1
ATOM 704 C CA . GLY A 1 90 ? 12.428 5.838 -11.913 1.00 98.38 90 GLY A CA 1
ATOM 705 C C . GLY A 1 90 ? 12.503 4.373 -11.496 1.00 98.38 90 GLY A C 1
ATOM 706 O O . GLY A 1 90 ? 11.571 3.840 -10.889 1.00 98.38 90 GLY A O 1
ATOM 707 N N . GLU A 1 91 ? 13.615 3.709 -11.819 1.00 98.56 91 GLU A N 1
ATOM 708 C CA . GLU A 1 91 ? 13.831 2.307 -11.468 1.00 98.56 91 GLU A CA 1
ATOM 709 C C . GLU A 1 91 ? 14.742 2.157 -10.250 1.00 98.56 91 GLU A C 1
ATOM 711 O O . GLU A 1 91 ? 15.830 2.729 -10.177 1.00 98.56 91 GLU A O 1
ATOM 716 N N . HIS A 1 92 ? 14.319 1.304 -9.321 1.00 98.12 92 HIS A N 1
ATOM 717 C CA . HIS A 1 92 ? 15.122 0.853 -8.193 1.00 98.12 92 HIS A CA 1
ATOM 718 C C . HIS A 1 92 ? 15.216 -0.671 -8.220 1.00 98.12 92 HIS A C 1
ATOM 720 O O . HIS A 1 92 ? 14.203 -1.354 -8.389 1.00 98.12 92 HIS A O 1
ATOM 726 N N . LEU A 1 93 ? 16.428 -1.197 -8.049 1.00 98.19 93 LEU A N 1
ATOM 727 C CA . LEU A 1 93 ? 16.728 -2.626 -8.095 1.00 98.19 93 LEU A CA 1
ATOM 728 C C . LEU A 1 93 ? 17.360 -3.069 -6.777 1.00 98.19 93 LEU A C 1
ATOM 730 O O . LEU A 1 93 ? 18.225 -2.379 -6.237 1.00 98.19 93 LEU A O 1
ATOM 734 N N . TRP A 1 94 ? 16.956 -4.243 -6.299 1.00 96.94 94 TRP A N 1
ATOM 735 C CA . TRP A 1 94 ? 17.518 -4.883 -5.114 1.00 96.94 94 TRP A CA 1
ATOM 736 C C . TRP A 1 94 ? 17.986 -6.295 -5.445 1.00 96.94 94 TRP A C 1
ATOM 738 O O . TRP A 1 94 ? 17.330 -7.028 -6.187 1.00 96.94 94 TRP A O 1
ATOM 748 N N . SER A 1 95 ? 19.112 -6.681 -4.854 1.00 93.94 95 SER A N 1
ATOM 749 C CA . SER A 1 95 ? 19.592 -8.057 -4.816 1.00 93.94 95 SER A CA 1
ATOM 750 C C . SER A 1 95 ? 19.546 -8.566 -3.380 1.00 93.94 95 SER A C 1
ATOM 752 O O . SER A 1 95 ? 19.891 -7.854 -2.435 1.00 93.94 95 SER A O 1
ATOM 754 N N . TYR A 1 96 ? 19.110 -9.810 -3.226 1.00 91.12 96 TYR A N 1
ATOM 755 C CA . TYR A 1 96 ? 19.093 -10.514 -1.951 1.00 91.12 96 TYR A CA 1
ATOM 756 C C . TYR A 1 96 ? 20.015 -11.719 -2.057 1.00 91.12 96 TYR A C 1
ATOM 758 O O . TYR A 1 96 ? 20.117 -12.333 -3.119 1.00 91.12 96 TYR A O 1
ATOM 766 N N . ASP A 1 97 ? 20.697 -12.029 -0.962 1.00 88.06 97 ASP A N 1
ATOM 767 C CA . ASP A 1 97 ? 21.435 -13.279 -0.836 1.00 88.06 97 ASP A CA 1
ATOM 768 C C . ASP A 1 97 ? 20.480 -14.489 -0.776 1.00 88.06 97 ASP A C 1
ATOM 770 O O . ASP A 1 97 ? 19.297 -14.364 -0.445 1.00 88.06 97 ASP A O 1
ATOM 774 N N . ASP A 1 98 ? 21.014 -15.672 -1.080 1.00 76.38 98 ASP A N 1
ATOM 775 C CA . ASP A 1 98 ? 20.246 -16.922 -1.145 1.00 76.38 98 ASP A CA 1
ATOM 776 C C . ASP A 1 98 ? 19.680 -17.361 0.215 1.00 76.38 98 ASP A C 1
ATOM 778 O O . ASP A 1 98 ? 18.807 -18.221 0.265 1.00 76.38 98 ASP A O 1
ATOM 782 N N . SER A 1 99 ? 20.122 -16.765 1.332 1.00 73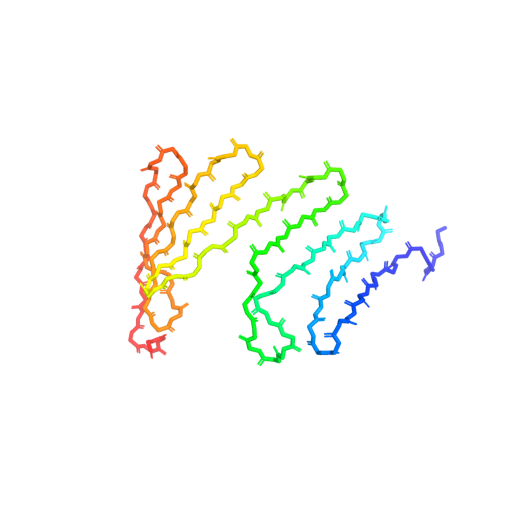.81 99 SER A N 1
ATOM 783 C CA . SER A 1 99 ? 19.562 -17.077 2.655 1.00 73.81 99 SER A CA 1
ATOM 784 C C . SER A 1 99 ? 18.178 -16.463 2.889 1.00 73.81 99 SER A C 1
ATOM 786 O O . SER A 1 99 ? 17.548 -16.744 3.909 1.00 73.81 99 SER A O 1
ATOM 788 N N . ARG A 1 100 ? 17.709 -15.613 1.965 1.00 59.53 100 ARG A N 1
ATOM 789 C CA . ARG A 1 100 ? 16.429 -14.902 2.062 1.00 59.53 100 ARG A CA 1
ATOM 790 C C . ARG A 1 100 ? 15.399 -15.305 0.999 1.00 59.53 100 ARG A C 1
ATOM 792 O O . ARG A 1 100 ? 14.332 -14.700 0.997 1.00 59.53 100 ARG A O 1
ATOM 799 N N . GLN A 1 101 ? 15.699 -16.267 0.118 1.00 54.00 101 GLN A N 1
ATOM 800 C CA . GLN A 1 101 ? 14.765 -16.734 -0.922 1.00 54.00 101 GLN A CA 1
ATOM 801 C C . GLN A 1 101 ? 13.773 -17.788 -0.430 1.00 54.00 101 GLN A C 1
ATOM 803 O O . GLN A 1 101 ? 14.164 -18.640 0.399 1.00 54.00 101 GLN A O 1
#